Protein AF-A0A356VY94-F1 (afdb_monomer_lite)

Foldseek 3Di:
DDCVVCVVVVNDPVVSVLVVLLVVLVVVCCVVQVPPQDDDEAEQAADCSQPPVSSQVSNCVVNVHNYDHDPPRRCVVVVVVVVPDPDDDDPVVVVVVVVVDDPPPPPPDDPPPDPDPVVVVVVVVVVVVPDDDDDDPVPDDDDDDDDDDPDPDDD

pLDDT: mean 88.18, std 11.18, range [43.19, 98.06]

Radius of gyration: 27.26 Å; chains: 1; bounding box: 44×63×65 Å

Sequence (155 aa):
SDVQPLLNQGARKTDICASIFAAVANQTIAGLAQGRPIEGKVLYLGGPLTFLPQLRASFDHALKIQGICPENSLYYVALGAAYCSAEEVDLGKALENVRKYGCTGSFLSIPPLFTSRAEYDEFRRRHAQCKAPRGDIASYRGGAFLGIDAGSTTV

Structure (mmCIF, N/CA/C/O backbone):
data_AF-A0A356VY94-F1
#
_entry.id   AF-A0A356VY94-F1
#
loop_
_atom_site.group_PDB
_atom_site.id
_atom_site.type_symbol
_atom_site.label_atom_id
_atom_site.label_alt_id
_atom_site.label_comp_id
_atom_site.label_asym_id
_atom_site.label_entity_id
_atom_site.label_seq_id
_atom_site.pdbx_PDB_ins_code
_atom_site.Cartn_x
_atom_site.Cartn_y
_atom_site.Cartn_z
_atom_site.occupancy
_atom_site.B_iso_or_equiv
_atom_site.auth_seq_id
_atom_site.auth_comp_id
_atom_site.auth_asym_id
_atom_site.auth_atom_id
_atom_site.pdbx_PDB_model_num
ATOM 1 N N . SER A 1 1 ? 9.853 -12.773 -2.350 1.00 56.09 1 SER A N 1
ATOM 2 C CA . SER A 1 1 ? 9.780 -13.448 -3.652 1.00 56.09 1 SER A CA 1
ATOM 3 C C . SER A 1 1 ? 9.193 -12.523 -4.675 1.00 56.09 1 SER A C 1
ATOM 5 O O . SER A 1 1 ? 8.274 -11.779 -4.344 1.00 56.09 1 SER A O 1
ATOM 7 N N . ASP A 1 2 ? 9.721 -12.592 -5.888 1.00 69.25 2 ASP A N 1
ATOM 8 C CA . ASP A 1 2 ? 9.064 -12.048 -7.066 1.00 69.25 2 ASP A CA 1
ATOM 9 C C . ASP A 1 2 ? 7.710 -12.763 -7.270 1.00 69.25 2 ASP A C 1
ATOM 11 O O . ASP A 1 2 ? 7.580 -13.958 -6.994 1.00 69.25 2 ASP A O 1
ATOM 15 N N . VAL A 1 3 ? 6.679 -12.024 -7.680 1.00 79.19 3 VAL A N 1
ATOM 16 C CA . VAL A 1 3 ? 5.332 -12.559 -7.950 1.00 79.19 3 VAL A CA 1
ATOM 17 C C . VAL A 1 3 ? 5.273 -13.187 -9.347 1.00 79.19 3 VAL A C 1
ATOM 19 O O . VAL A 1 3 ? 4.439 -14.055 -9.616 1.00 79.19 3 VAL A O 1
ATOM 22 N N . GLN A 1 4 ? 6.179 -12.783 -10.237 1.00 76.56 4 GLN A N 1
ATOM 23 C CA . GLN A 1 4 ? 6.201 -13.187 -11.636 1.00 76.56 4 GLN A CA 1
ATOM 24 C C . GLN A 1 4 ? 6.393 -14.704 -11.850 1.00 76.56 4 GLN A C 1
ATOM 26 O O . GLN A 1 4 ? 5.645 -15.272 -12.651 1.00 76.56 4 GLN A O 1
ATOM 31 N N . PRO A 1 5 ? 7.265 -15.416 -11.1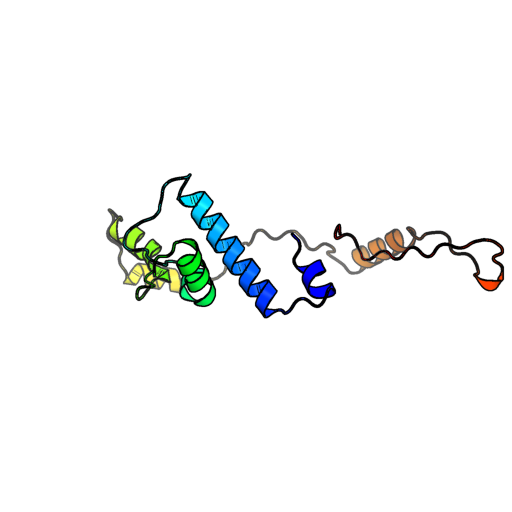03 1.00 83.00 5 PRO A N 1
ATOM 32 C CA . PRO A 1 5 ? 7.364 -16.874 -11.195 1.00 83.00 5 PRO A CA 1
ATOM 33 C C . PRO A 1 5 ? 6.058 -17.593 -10.840 1.00 83.00 5 PRO A C 1
ATOM 35 O O . PRO A 1 5 ? 5.667 -18.527 -11.536 1.00 83.00 5 PRO A O 1
ATOM 38 N N . LEU A 1 6 ? 5.343 -17.134 -9.805 1.00 81.31 6 LEU A N 1
ATOM 39 C CA . LEU A 1 6 ? 4.068 -17.729 -9.385 1.00 81.31 6 LEU A CA 1
ATOM 40 C C . LEU A 1 6 ? 2.989 -17.558 -10.461 1.00 81.31 6 LEU A C 1
ATOM 42 O O . LEU A 1 6 ? 2.229 -18.486 -10.733 1.00 81.31 6 LEU A O 1
ATOM 46 N N . LEU A 1 7 ? 2.954 -16.391 -11.113 1.00 82.75 7 LEU A N 1
ATOM 47 C CA . LEU A 1 7 ? 2.064 -16.143 -12.248 1.00 82.75 7 LEU A CA 1
ATOM 48 C C . LEU A 1 7 ? 2.380 -17.075 -13.426 1.00 82.75 7 LEU A C 1
ATOM 50 O O . LEU A 1 7 ? 1.463 -17.664 -13.998 1.00 82.75 7 LEU A O 1
ATOM 54 N N . ASN A 1 8 ? 3.662 -17.251 -13.753 1.00 82.38 8 ASN A N 1
ATOM 55 C CA . ASN A 1 8 ? 4.107 -18.115 -14.852 1.00 82.38 8 ASN A CA 1
ATOM 56 C C . ASN A 1 8 ? 3.841 -19.604 -14.586 1.00 82.38 8 ASN A C 1
ATOM 58 O O . ASN A 1 8 ? 3.567 -20.357 -15.515 1.00 82.38 8 ASN A O 1
ATOM 62 N N . GLN A 1 9 ? 3.879 -20.024 -13.320 1.00 84.25 9 GLN A N 1
ATOM 63 C CA . GLN A 1 9 ? 3.557 -21.389 -12.889 1.00 84.25 9 GLN A CA 1
ATOM 64 C C . GLN A 1 9 ? 2.042 -21.657 -12.821 1.00 84.25 9 GLN A C 1
ATOM 66 O O . GLN A 1 9 ? 1.623 -22.741 -12.422 1.00 84.25 9 GLN A O 1
ATOM 71 N N . GLY A 1 10 ? 1.207 -20.688 -13.212 1.00 86.75 10 GLY A N 1
ATOM 72 C CA . GLY A 1 10 ? -0.244 -20.846 -13.257 1.00 86.75 10 GLY A CA 1
ATOM 73 C C . GLY A 1 10 ? -0.920 -20.769 -11.888 1.00 86.75 10 GLY A C 1
ATOM 74 O O . GLY A 1 10 ? -2.059 -21.221 -11.752 1.00 86.75 10 GLY A O 1
ATOM 75 N N . ALA A 1 11 ? -0.259 -20.196 -10.873 1.00 88.56 11 ALA A N 1
ATOM 76 C CA . ALA A 1 11 ? -0.903 -19.969 -9.587 1.00 88.56 11 ALA A CA 1
ATOM 77 C C . ALA A 1 11 ? -2.136 -19.074 -9.770 1.00 88.56 11 ALA A C 1
ATOM 79 O O . ALA A 1 11 ? -2.139 -18.097 -10.531 1.00 88.56 11 ALA A O 1
ATOM 80 N N . ARG A 1 12 ? -3.219 -19.409 -9.063 1.00 92.25 12 ARG A N 1
ATOM 81 C CA . ARG A 1 12 ? -4.462 -18.643 -9.159 1.00 92.25 12 ARG A CA 1
ATOM 82 C C . ARG A 1 12 ? -4.199 -17.226 -8.663 1.00 92.25 12 ARG A C 1
ATOM 84 O O . ARG A 1 12 ? -3.664 -17.030 -7.574 1.00 92.25 12 ARG A O 1
ATOM 91 N N . LYS A 1 13 ? -4.642 -16.224 -9.426 1.00 90.56 13 LYS A N 1
ATOM 92 C CA . LYS A 1 13 ? -4.489 -14.805 -9.055 1.00 90.56 13 LYS A CA 1
ATOM 93 C C . LYS A 1 13 ? -5.046 -14.508 -7.660 1.00 90.56 13 LYS A C 1
ATOM 95 O O . LYS A 1 13 ? -4.459 -13.725 -6.927 1.00 90.56 13 LYS A O 1
ATOM 100 N N . THR A 1 14 ? -6.138 -15.169 -7.279 1.00 93.81 14 THR A N 1
ATOM 101 C CA . THR A 1 14 ? -6.740 -15.059 -5.943 1.00 93.81 14 THR A CA 1
ATOM 102 C C . THR A 1 14 ? -5.793 -15.509 -4.835 1.00 93.81 14 THR A C 1
ATOM 104 O O . THR A 1 14 ? -5.702 -14.834 -3.815 1.00 93.81 14 THR A O 1
ATOM 107 N N . ASP A 1 15 ? -5.053 -16.599 -5.050 1.00 92.25 15 ASP A N 1
ATOM 108 C CA . ASP A 1 15 ? -4.107 -17.140 -4.069 1.00 92.25 15 ASP A CA 1
ATOM 109 C C . ASP A 1 15 ? -2.893 -16.221 -3.937 1.00 92.25 15 ASP A C 1
ATOM 111 O O . ASP A 1 15 ? -2.426 -15.952 -2.832 1.00 92.25 15 ASP A O 1
ATOM 115 N N . ILE A 1 16 ? -2.435 -15.662 -5.060 1.00 92.25 16 ILE A N 1
ATOM 116 C CA . ILE A 1 16 ? -1.370 -14.658 -5.080 1.00 92.25 16 ILE A CA 1
ATOM 117 C C . ILE A 1 16 ? -1.804 -13.409 -4.303 1.00 92.25 16 ILE A C 1
ATOM 119 O O . ILE A 1 16 ? -1.077 -12.953 -3.423 1.00 92.25 16 ILE A O 1
ATOM 123 N N . CYS A 1 17 ? -2.994 -12.866 -4.575 1.00 93.12 17 CYS A N 1
ATOM 124 C CA . CYS A 1 17 ? -3.514 -11.700 -3.858 1.00 93.12 17 CYS A CA 1
ATOM 125 C C . CYS A 1 17 ? -3.653 -11.966 -2.353 1.00 93.12 17 CYS A C 1
ATOM 127 O O . CYS A 1 17 ? -3.225 -11.137 -1.551 1.00 93.12 17 CYS A O 1
ATOM 129 N N . ALA A 1 18 ? -4.202 -13.122 -1.966 1.00 94.06 18 ALA A N 1
ATOM 130 C CA . ALA A 1 18 ? -4.322 -13.514 -0.564 1.00 94.06 18 ALA A CA 1
ATOM 131 C C . ALA A 1 18 ? -2.945 -13.628 0.109 1.00 94.06 18 ALA A C 1
ATOM 133 O O . ALA A 1 18 ? -2.748 -13.100 1.202 1.00 94.06 18 ALA A O 1
ATOM 134 N N . SER A 1 19 ? -1.968 -14.238 -0.569 1.00 94.00 19 SER A N 1
ATOM 135 C CA . SER A 1 19 ? -0.592 -14.332 -0.076 1.00 94.00 19 SER A CA 1
ATOM 136 C C . SER A 1 19 ? 0.060 -12.959 0.090 1.00 94.00 19 SER A C 1
ATOM 138 O O . SER A 1 19 ? 0.785 -12.754 1.062 1.00 94.00 19 SER A O 1
ATOM 140 N N . ILE A 1 20 ? -0.182 -12.018 -0.828 1.00 94.44 20 ILE A N 1
ATOM 141 C CA . ILE A 1 20 ? 0.339 -10.648 -0.728 1.00 94.44 20 ILE A CA 1
ATOM 142 C C . ILE A 1 20 ? -0.278 -9.937 0.478 1.00 94.44 20 ILE A C 1
ATOM 144 O O . ILE A 1 20 ? 0.454 -9.356 1.276 1.00 94.44 20 ILE A O 1
ATOM 148 N N . PHE A 1 21 ? -1.600 -10.004 0.657 1.00 96.88 21 PHE A N 1
ATOM 149 C CA . PHE A 1 21 ? -2.249 -9.373 1.807 1.00 96.88 21 PHE A CA 1
ATOM 150 C C . PHE A 1 21 ? -1.807 -9.985 3.136 1.00 96.88 21 PHE A C 1
ATOM 152 O O . PHE A 1 21 ? -1.509 -9.240 4.070 1.00 96.88 21 PHE A O 1
ATOM 159 N N . ALA A 1 22 ? -1.679 -11.311 3.209 1.00 96.25 22 ALA A N 1
ATOM 160 C CA . ALA A 1 22 ? -1.143 -11.991 4.383 1.00 96.25 22 ALA A CA 1
ATOM 161 C C . ALA A 1 22 ? 0.304 -11.563 4.678 1.00 96.25 22 ALA A C 1
ATOM 163 O O . ALA A 1 22 ? 0.646 -11.306 5.830 1.00 96.25 22 ALA A O 1
ATOM 164 N N . ALA A 1 23 ? 1.150 -11.437 3.650 1.00 95.12 23 ALA A N 1
ATOM 165 C CA . ALA A 1 23 ? 2.526 -10.976 3.813 1.00 95.12 23 ALA A CA 1
ATOM 166 C C . ALA A 1 23 ? 2.586 -9.536 4.341 1.00 95.12 23 ALA A C 1
ATOM 168 O O . ALA A 1 23 ? 3.290 -9.283 5.317 1.00 95.12 23 ALA A O 1
ATOM 169 N N . VAL A 1 24 ? 1.813 -8.616 3.752 1.00 95.69 24 VAL A N 1
ATOM 170 C CA . VAL A 1 24 ? 1.733 -7.218 4.207 1.00 95.69 24 VAL A CA 1
ATOM 171 C C . VAL A 1 24 ? 1.247 -7.151 5.655 1.00 95.69 24 VAL A C 1
ATOM 173 O O . VAL A 1 24 ? 1.866 -6.464 6.467 1.00 95.69 24 VAL A O 1
ATOM 176 N N . ALA A 1 25 ? 0.187 -7.886 6.003 1.00 96.12 25 ALA A N 1
ATOM 177 C CA . ALA A 1 25 ? -0.348 -7.909 7.361 1.00 96.12 25 ALA A CA 1
ATOM 178 C C . ALA A 1 25 ? 0.688 -8.428 8.368 1.00 96.12 25 ALA A C 1
ATOM 180 O O . ALA A 1 25 ? 1.022 -7.727 9.321 1.00 96.12 25 ALA A O 1
ATOM 181 N N . ASN A 1 26 ? 1.267 -9.606 8.120 1.00 94.44 26 ASN A N 1
ATOM 182 C CA . ASN A 1 26 ? 2.239 -10.225 9.025 1.00 94.44 26 ASN A CA 1
ATOM 183 C C . ASN A 1 26 ? 3.501 -9.373 9.209 1.00 94.44 26 ASN A C 1
ATOM 185 O O . ASN A 1 26 ? 3.965 -9.208 10.335 1.00 94.44 26 ASN A O 1
ATOM 189 N N . GLN A 1 27 ? 4.040 -8.796 8.130 1.00 94.12 27 GLN A N 1
ATOM 190 C CA . GLN A 1 27 ? 5.204 -7.907 8.207 1.00 94.12 27 GLN A CA 1
ATOM 191 C C . GLN A 1 27 ? 4.891 -6.636 9.000 1.00 94.12 27 GLN A C 1
ATOM 193 O O . GLN A 1 27 ? 5.680 -6.233 9.852 1.00 94.12 27 GLN A O 1
ATOM 198 N N . THR A 1 28 ? 3.723 -6.034 8.761 1.00 93.94 28 THR A N 1
ATOM 199 C CA . THR A 1 28 ? 3.291 -4.834 9.488 1.00 93.94 28 THR A CA 1
ATOM 200 C C . THR A 1 28 ? 3.121 -5.128 10.976 1.00 93.94 28 THR A C 1
ATOM 202 O O . THR A 1 28 ? 3.638 -4.389 11.810 1.00 93.94 28 THR A O 1
ATOM 205 N N . ILE A 1 29 ? 2.446 -6.229 11.319 1.00 93.69 29 ILE A N 1
ATOM 206 C CA . ILE A 1 29 ? 2.233 -6.649 12.708 1.00 93.69 29 ILE A CA 1
ATOM 207 C C . ILE A 1 29 ? 3.573 -6.903 13.391 1.00 93.69 29 ILE A C 1
ATOM 209 O O . ILE A 1 29 ? 3.813 -6.341 14.452 1.00 93.69 29 ILE A O 1
ATOM 213 N N . ALA A 1 30 ? 4.468 -7.683 12.777 1.00 91.94 30 ALA A N 1
ATOM 214 C CA . ALA A 1 30 ? 5.784 -7.970 13.342 1.00 91.94 30 ALA A CA 1
ATOM 215 C C . ALA A 1 30 ? 6.599 -6.687 13.588 1.00 91.94 30 ALA A C 1
ATOM 217 O O . ALA A 1 30 ? 7.195 -6.530 14.655 1.00 91.94 30 ALA A O 1
ATOM 218 N N . GLY A 1 31 ? 6.573 -5.752 12.633 1.00 92.38 31 GLY A N 1
ATOM 219 C CA . GLY A 1 31 ? 7.261 -4.467 12.741 1.00 92.38 31 GLY A CA 1
ATOM 220 C C . GLY A 1 31 ? 6.702 -3.555 13.837 1.00 92.38 31 GLY A C 1
ATOM 221 O O . GLY A 1 31 ? 7.480 -2.914 14.541 1.00 92.38 31 GLY A O 1
ATOM 222 N N . LEU A 1 32 ? 5.376 -3.515 14.011 1.00 90.94 32 LEU A N 1
ATOM 223 C CA . LEU A 1 32 ? 4.710 -2.698 15.034 1.00 90.94 32 LEU A CA 1
ATOM 224 C C . LEU A 1 32 ? 4.819 -3.303 16.438 1.00 90.94 32 LEU A C 1
ATOM 226 O O . LEU A 1 32 ? 5.092 -2.595 17.403 1.00 90.94 32 LEU A O 1
ATOM 230 N N . ALA A 1 33 ? 4.586 -4.609 16.549 1.00 88.88 33 ALA A N 1
ATOM 231 C CA . ALA A 1 33 ? 4.496 -5.323 17.814 1.00 88.88 33 ALA A CA 1
ATOM 232 C C . ALA A 1 33 ? 5.847 -5.449 18.527 1.00 88.88 33 ALA A C 1
ATOM 234 O O . ALA A 1 33 ? 5.880 -5.478 19.756 1.00 88.88 33 ALA A O 1
ATOM 235 N N . GLN A 1 34 ? 6.956 -5.576 17.781 1.00 87.44 34 GLN A N 1
ATOM 236 C CA . GLN A 1 34 ? 8.295 -5.833 18.341 1.00 87.44 34 GLN A CA 1
ATOM 237 C C . GLN A 1 34 ? 8.282 -6.974 19.385 1.00 87.44 34 GLN A C 1
ATOM 239 O O . GLN A 1 34 ? 8.894 -6.890 20.448 1.00 87.44 34 GLN A O 1
ATOM 244 N N . GLY A 1 35 ? 7.512 -8.033 19.099 1.00 85.19 35 GLY A N 1
ATOM 245 C CA . GLY A 1 35 ? 7.339 -9.202 19.970 1.00 85.19 35 GLY A CA 1
ATOM 246 C C . GLY A 1 35 ? 6.268 -9.077 21.061 1.00 85.19 35 GLY A C 1
ATOM 247 O O . GLY A 1 35 ? 6.080 -10.024 21.820 1.00 85.19 35 GLY A O 1
ATOM 248 N N . ARG A 1 36 ? 5.548 -7.952 21.156 1.00 90.88 36 ARG A N 1
ATOM 249 C CA . ARG A 1 36 ? 4.460 -7.755 22.128 1.00 90.88 36 ARG A CA 1
ATOM 250 C C . ARG A 1 36 ? 3.094 -8.077 21.514 1.00 90.88 36 ARG A C 1
ATOM 252 O O . ARG A 1 36 ? 2.834 -7.650 20.391 1.00 90.88 36 ARG A O 1
ATOM 259 N N . PRO A 1 37 ? 2.202 -8.788 22.223 1.00 89.56 37 PRO A N 1
ATOM 260 C CA . PRO A 1 37 ? 0.864 -9.045 21.708 1.00 89.56 37 PRO A CA 1
ATOM 261 C C . PRO A 1 37 ? 0.102 -7.725 21.519 1.00 89.56 37 PRO A C 1
ATOM 263 O O . PRO A 1 37 ? 0.169 -6.826 22.359 1.00 89.56 37 PRO A O 1
ATOM 266 N N . ILE A 1 38 ? -0.606 -7.609 20.396 1.00 93.12 38 ILE A N 1
ATOM 267 C CA . ILE A 1 38 ? -1.546 -6.516 20.137 1.00 93.12 38 ILE A CA 1
ATOM 268 C C . ILE A 1 38 ? -2.918 -7.009 20.585 1.00 93.12 38 ILE A C 1
ATOM 270 O O . ILE A 1 38 ? -3.408 -8.006 20.062 1.00 93.12 38 ILE A O 1
ATOM 274 N N . GLU A 1 39 ? -3.523 -6.318 21.547 1.00 91.88 39 GLU A N 1
ATOM 275 C CA . GLU A 1 39 ? -4.790 -6.705 22.171 1.00 91.88 39 GLU A CA 1
ATOM 276 C C . GLU A 1 39 ? -5.777 -5.529 22.209 1.00 91.88 39 GLU A C 1
ATOM 278 O O . GLU A 1 39 ? -5.404 -4.364 22.055 1.00 91.88 39 GLU A O 1
ATOM 283 N N . GLY A 1 40 ? -7.056 -5.831 22.440 1.00 93.81 40 GLY A N 1
ATOM 284 C CA . GLY A 1 40 ? -8.111 -4.82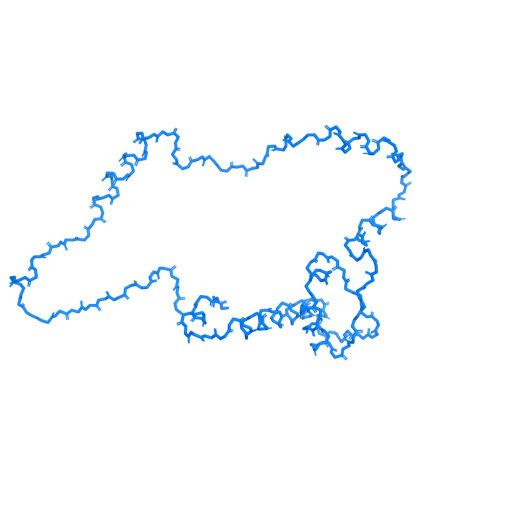6 22.564 1.00 93.81 40 GLY A CA 1
ATOM 285 C C . GLY A 1 40 ? -8.686 -4.370 21.221 1.00 93.81 40 GLY A C 1
ATOM 286 O O . GLY A 1 40 ? -8.876 -5.167 20.304 1.00 93.81 40 GLY A O 1
ATOM 287 N N . LYS A 1 41 ? -9.045 -3.083 21.126 1.00 95.12 41 LYS A N 1
ATOM 288 C CA . LYS A 1 41 ? -9.670 -2.513 19.923 1.00 95.12 41 LYS A CA 1
ATOM 289 C C . LYS A 1 41 ? -8.606 -2.065 18.927 1.00 95.12 41 LYS A C 1
ATOM 291 O O . LYS A 1 41 ? -7.813 -1.177 19.226 1.00 95.12 41 LYS A O 1
ATOM 296 N N . VAL A 1 42 ? -8.658 -2.626 17.724 1.00 95.62 42 VAL A N 1
ATOM 297 C CA . VAL A 1 42 ? -7.777 -2.264 16.608 1.00 95.62 42 VAL A CA 1
ATOM 298 C C . VAL A 1 42 ? -8.527 -1.343 15.650 1.00 95.62 42 VAL A C 1
ATOM 300 O O . VAL A 1 42 ? -9.647 -1.651 15.245 1.00 95.62 42 VAL A O 1
ATOM 303 N N . LEU A 1 43 ? -7.916 -0.214 15.286 1.00 96.06 43 LEU A N 1
ATOM 304 C CA . LEU A 1 43 ? -8.443 0.723 14.292 1.00 96.06 43 LEU A CA 1
ATOM 305 C C . LEU A 1 43 ? -7.636 0.631 12.996 1.00 96.06 43 LEU A C 1
ATOM 307 O O . LEU A 1 43 ? -6.409 0.683 13.008 1.00 96.06 43 LEU A O 1
ATOM 311 N N . TYR A 1 44 ? -8.337 0.547 11.871 1.00 96.38 44 TYR A N 1
ATOM 312 C CA . TYR A 1 44 ? -7.759 0.542 10.534 1.00 96.38 44 TYR A CA 1
ATOM 313 C C . TYR A 1 44 ? -7.800 1.945 9.929 1.00 96.38 44 TYR A C 1
ATOM 315 O O . TYR A 1 44 ? -8.875 2.461 9.629 1.00 96.38 44 TYR A O 1
ATOM 323 N N . LEU A 1 45 ? -6.625 2.553 9.743 1.00 94.94 45 LEU A N 1
ATOM 324 C CA . LEU A 1 45 ? -6.470 3.934 9.277 1.00 94.94 45 LEU A CA 1
ATOM 325 C C . LEU A 1 45 ? -5.628 4.008 7.995 1.00 94.94 45 LEU A C 1
ATOM 327 O O . LEU A 1 45 ? -4.795 3.143 7.724 1.00 94.94 45 LEU A O 1
ATOM 331 N N . GLY A 1 46 ? -5.829 5.069 7.214 1.00 91.69 46 GLY A N 1
ATOM 332 C CA . GLY A 1 46 ? -5.079 5.326 5.982 1.00 91.69 46 GLY A CA 1
ATOM 333 C C . GLY A 1 46 ? -5.648 4.651 4.728 1.00 91.69 46 GLY A C 1
ATOM 334 O O . GLY A 1 46 ? -6.580 3.846 4.777 1.00 91.69 46 GLY A O 1
ATOM 335 N N . GLY A 1 47 ? -5.083 5.021 3.573 1.00 93.50 47 GLY A N 1
ATOM 336 C CA . GLY A 1 47 ? -5.577 4.672 2.232 1.00 93.50 47 GLY A CA 1
ATOM 337 C C . GLY A 1 47 ? -5.811 3.178 2.008 1.00 93.50 47 GLY A C 1
ATOM 338 O O . GLY A 1 47 ? -6.963 2.768 1.850 1.00 93.50 47 GLY A O 1
ATOM 339 N N . PRO A 1 48 ? -4.752 2.348 2.017 1.00 94.25 48 PRO A N 1
ATOM 340 C CA . PRO A 1 48 ? -4.875 0.927 1.704 1.00 94.25 48 PRO A CA 1
ATOM 341 C C . PRO A 1 48 ? -5.891 0.202 2.587 1.00 94.25 48 PRO A C 1
ATOM 343 O O . PRO A 1 48 ? -6.742 -0.518 2.079 1.00 94.25 48 PRO A O 1
ATOM 346 N N . LEU A 1 49 ? -5.862 0.439 3.900 1.00 95.56 49 LEU A N 1
ATOM 347 C CA . LEU A 1 49 ? -6.775 -0.210 4.839 1.00 95.56 49 LEU A CA 1
ATOM 348 C C . LEU A 1 49 ? -8.221 0.275 4.689 1.00 95.56 49 LEU A C 1
ATOM 350 O O . LEU A 1 49 ? -9.144 -0.507 4.894 1.00 95.56 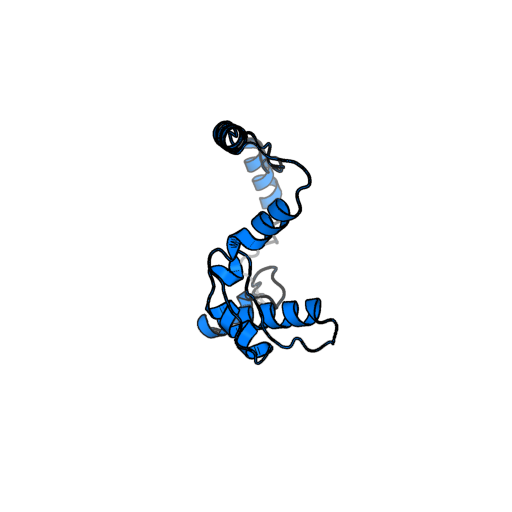49 LEU A O 1
ATOM 354 N N . THR A 1 50 ? -8.438 1.518 4.259 1.00 95.50 50 THR A N 1
ATOM 355 C CA . THR A 1 50 ? -9.784 2.019 3.953 1.00 95.50 50 THR A CA 1
ATOM 356 C C . THR A 1 50 ? -10.363 1.311 2.726 1.00 95.50 50 THR A C 1
ATOM 358 O O . THR A 1 50 ? -11.452 0.735 2.787 1.00 95.50 50 THR A O 1
ATOM 361 N N . PHE A 1 51 ? -9.618 1.304 1.619 1.00 95.31 51 PHE A N 1
ATOM 362 C CA . PHE A 1 51 ? -10.134 0.870 0.318 1.00 95.31 51 PHE A CA 1
ATOM 363 C C . PHE A 1 51 ? -10.035 -0.638 0.061 1.00 95.31 51 PHE A C 1
ATOM 365 O O . PHE A 1 51 ? -10.774 -1.155 -0.773 1.00 95.31 51 PHE A O 1
ATOM 372 N N . LEU A 1 52 ? -9.151 -1.359 0.759 1.00 96.62 52 LEU A N 1
ATOM 373 C CA . LEU A 1 52 ? -8.910 -2.788 0.538 1.00 96.62 52 LEU A CA 1
ATOM 374 C C . LEU A 1 52 ? -9.481 -3.619 1.703 1.00 96.62 52 LEU A C 1
ATOM 376 O O . LEU A 1 52 ? -8.760 -3.932 2.653 1.00 96.62 52 LEU A O 1
ATOM 380 N N . PRO A 1 53 ? -10.765 -4.027 1.659 1.00 96.50 53 PRO A N 1
ATOM 381 C CA . PRO A 1 53 ? -11.380 -4.794 2.746 1.00 96.50 53 PRO A CA 1
ATOM 382 C C . PRO A 1 53 ? -10.711 -6.157 2.975 1.00 96.50 53 PRO A C 1
ATOM 384 O O . PRO A 1 53 ? -10.649 -6.627 4.103 1.00 96.50 53 PRO A O 1
ATOM 387 N N . GLN A 1 54 ? -10.145 -6.771 1.932 1.00 97.44 54 GLN A N 1
ATOM 388 C CA . GLN A 1 54 ? -9.438 -8.053 2.053 1.00 97.44 54 GLN A CA 1
ATOM 389 C C . GLN A 1 54 ? -8.065 -7.919 2.728 1.00 97.44 54 GLN A C 1
ATOM 391 O O . GLN A 1 54 ? -7.592 -8.859 3.367 1.00 97.44 54 GLN A O 1
ATOM 396 N N . LEU A 1 55 ? -7.446 -6.735 2.652 1.00 97.75 55 LEU A N 1
ATOM 397 C CA . LEU A 1 55 ? -6.258 -6.442 3.445 1.00 97.75 55 LEU A CA 1
ATOM 398 C C . LEU A 1 55 ? -6.629 -6.363 4.930 1.00 97.75 55 LEU A C 1
ATOM 400 O O . LEU A 1 55 ? -5.972 -7.004 5.741 1.00 97.75 55 LEU A O 1
ATOM 404 N N . ARG A 1 56 ? -7.727 -5.673 5.277 1.00 97.75 56 ARG A N 1
ATOM 405 C CA . ARG A 1 56 ? -8.261 -5.658 6.653 1.00 97.75 56 ARG A CA 1
ATOM 406 C C . ARG A 1 56 ? -8.569 -7.065 7.164 1.00 97.75 56 ARG A C 1
ATOM 408 O O . ARG A 1 56 ? -8.095 -7.424 8.231 1.00 97.75 56 ARG A O 1
ATOM 415 N N . ALA A 1 57 ? -9.251 -7.888 6.367 1.00 97.88 57 ALA A N 1
ATOM 416 C CA . ALA A 1 57 ? -9.527 -9.280 6.729 1.00 97.88 57 ALA A CA 1
ATOM 417 C C . ALA A 1 57 ? -8.242 -10.096 6.982 1.00 97.88 57 ALA A C 1
ATOM 419 O O . ALA A 1 57 ? -8.214 -10.963 7.852 1.00 97.88 57 ALA A O 1
ATOM 420 N N . SER A 1 58 ? -7.160 -9.798 6.255 1.00 98.06 58 SER A N 1
ATOM 421 C CA . SER A 1 58 ? -5.857 -10.442 6.473 1.00 98.06 58 SER A CA 1
ATOM 422 C C . SER A 1 58 ? -5.215 -10.017 7.798 1.00 98.06 58 SER A C 1
ATOM 424 O O . SER A 1 58 ? -4.637 -10.857 8.485 1.00 98.06 58 SER A O 1
ATOM 426 N N . PHE A 1 59 ? -5.356 -8.746 8.193 1.00 97.62 59 PHE A N 1
ATOM 427 C CA . PHE A 1 59 ? -4.974 -8.289 9.534 1.00 97.62 59 PHE A CA 1
ATOM 428 C C . PHE A 1 59 ? -5.836 -8.938 10.618 1.00 97.62 59 PHE A C 1
ATOM 430 O O . PHE A 1 59 ? -5.278 -9.425 11.598 1.00 97.62 59 PHE A O 1
ATOM 437 N N . ASP A 1 60 ? -7.156 -9.014 10.422 1.00 97.69 60 ASP A N 1
ATOM 438 C CA . ASP A 1 60 ? -8.064 -9.642 11.387 1.00 97.69 60 ASP A CA 1
ATOM 439 C C . ASP A 1 60 ? -7.677 -11.106 11.633 1.00 97.69 60 ASP A C 1
ATOM 441 O O . ASP A 1 60 ? -7.608 -11.564 12.775 1.00 97.69 60 ASP A O 1
ATOM 445 N N . HIS A 1 61 ? -7.361 -11.834 10.558 1.00 97.31 61 HIS A N 1
ATOM 446 C CA . HIS A 1 61 ? -6.915 -13.222 10.630 1.00 97.31 61 HIS A CA 1
ATOM 447 C C . HIS A 1 61 ? -5.582 -13.369 11.376 1.00 97.31 61 HIS A C 1
ATOM 449 O O . HIS A 1 61 ? -5.455 -14.230 12.247 1.00 97.31 61 HIS A O 1
ATOM 455 N N . ALA A 1 62 ? -4.596 -12.526 11.057 1.00 95.75 62 ALA A N 1
ATOM 456 C CA . ALA A 1 62 ? -3.270 -12.583 11.665 1.00 95.75 62 ALA A CA 1
ATOM 457 C C . ALA A 1 62 ? -3.281 -12.181 13.151 1.00 95.75 62 ALA A C 1
ATOM 459 O O . ALA A 1 62 ? -2.626 -12.824 13.970 1.00 95.75 62 ALA A O 1
ATOM 460 N N . LEU A 1 63 ? -4.052 -11.150 13.508 1.00 95.56 63 LEU A N 1
ATOM 461 C CA . LEU A 1 63 ? -4.200 -10.667 14.884 1.00 95.56 63 LEU A CA 1
ATOM 462 C C . LEU A 1 63 ? -5.150 -11.526 15.718 1.00 95.56 63 LEU A C 1
ATOM 464 O O . LEU A 1 63 ? -5.089 -11.476 16.943 1.00 95.56 63 LEU A O 1
ATOM 468 N N . LYS A 1 64 ? -6.035 -12.295 15.070 1.00 95.62 64 LYS A N 1
ATOM 469 C CA . LYS A 1 64 ? -7.184 -12.965 15.701 1.00 95.62 64 LYS A CA 1
ATOM 470 C C . LYS A 1 64 ? -8.103 -11.975 16.431 1.00 95.62 64 LYS A C 1
ATOM 472 O O . LYS A 1 64 ? -8.699 -12.303 17.454 1.00 95.62 64 LYS A O 1
ATOM 477 N N . ILE A 1 65 ? -8.210 -10.759 15.897 1.00 95.94 65 ILE A N 1
ATOM 478 C CA . ILE A 1 65 ? -8.999 -9.647 16.438 1.00 95.94 65 ILE A CA 1
ATOM 479 C C . ILE A 1 65 ? -9.752 -9.015 15.277 1.00 95.94 65 ILE A C 1
ATOM 481 O O . ILE A 1 65 ? -9.142 -8.696 14.266 1.00 95.94 65 ILE A O 1
ATOM 485 N N . GLN A 1 66 ? -11.054 -8.784 15.430 1.00 97.12 66 GLN A N 1
ATOM 486 C CA . GLN A 1 66 ? -11.812 -8.020 14.444 1.00 97.12 66 GLN A CA 1
ATOM 487 C C . GLN A 1 66 ? -11.567 -6.520 14.648 1.00 97.12 66 GLN A C 1
ATOM 489 O O . GLN A 1 66 ? -12.020 -5.931 15.633 1.00 97.12 66 GLN A O 1
ATOM 494 N N . GLY A 1 67 ? -10.841 -5.904 13.720 1.00 96.94 67 GLY A N 1
ATOM 495 C CA . GLY A 1 67 ? -10.583 -4.472 13.721 1.00 96.94 67 GLY A CA 1
ATOM 496 C C . GLY A 1 67 ? -11.762 -3.645 13.207 1.00 96.94 67 GLY A C 1
ATOM 497 O O . GLY A 1 67 ? -12.711 -4.136 12.593 1.00 96.94 67 GLY A O 1
ATOM 498 N N . ILE A 1 68 ? -11.692 -2.341 13.455 1.00 97.56 68 ILE A N 1
ATOM 499 C CA . ILE A 1 68 ? -12.721 -1.364 13.107 1.00 97.56 68 ILE A CA 1
ATOM 500 C C . ILE A 1 68 ? -12.136 -0.413 12.068 1.00 97.56 68 ILE A C 1
ATOM 502 O O . ILE A 1 68 ? -11.110 0.218 12.301 1.00 97.56 68 ILE A O 1
ATOM 506 N N . CYS A 1 69 ? -12.798 -0.278 10.922 1.00 97.19 69 CYS A N 1
ATOM 507 C CA . CYS A 1 69 ? -12.519 0.798 9.974 1.00 97.19 69 CYS A CA 1
ATOM 508 C C . CYS A 1 69 ? -13.528 1.922 10.238 1.00 97.19 69 CYS A C 1
ATOM 510 O O . CYS A 1 69 ? -14.687 1.767 9.847 1.00 97.19 69 CYS A O 1
ATOM 512 N N . PRO A 1 70 ? -13.147 2.998 10.945 1.00 95.88 70 PRO A N 1
ATOM 513 C CA . PRO A 1 70 ? -14.078 4.066 11.273 1.00 95.88 70 PRO A CA 1
ATOM 514 C C . PRO A 1 70 ? -14.437 4.893 10.035 1.00 95.88 70 PRO A C 1
ATOM 516 O O . PRO A 1 70 ? -13.731 4.882 9.023 1.00 95.88 70 PRO A O 1
ATOM 519 N N . GLU A 1 71 ? -15.515 5.667 10.141 1.00 94.56 71 GLU A N 1
ATOM 520 C CA . GLU A 1 71 ? -15.786 6.745 9.193 1.00 94.56 71 GLU A CA 1
ATOM 521 C C . GLU A 1 71 ? -14.582 7.696 9.131 1.00 94.56 71 GLU A C 1
ATOM 523 O O . GLU A 1 71 ? -13.916 7.923 10.142 1.00 94.56 71 GLU A O 1
ATOM 528 N N . ASN A 1 72 ? -14.291 8.248 7.950 1.00 93.44 72 ASN A N 1
ATOM 529 C CA . ASN A 1 72 ? -13.174 9.172 7.741 1.00 93.44 72 ASN A CA 1
ATOM 530 C C . ASN A 1 72 ? -11.788 8.584 8.065 1.00 93.44 72 ASN A C 1
ATOM 532 O O . ASN A 1 72 ? -10.846 9.345 8.271 1.00 93.44 72 ASN A O 1
ATOM 536 N N . SER A 1 73 ? -11.618 7.255 8.055 1.00 95.12 73 SER A N 1
ATOM 537 C CA . SER A 1 73 ? -10.348 6.549 8.325 1.00 95.12 73 SER A CA 1
ATOM 538 C C . SER A 1 73 ? -9.133 7.072 7.540 1.00 95.12 73 SER A C 1
ATOM 540 O O . SER A 1 73 ? -7.997 6.952 8.002 1.00 95.12 73 SER A O 1
ATOM 542 N N . LEU A 1 74 ? -9.349 7.682 6.371 1.00 95.44 74 LEU A N 1
ATOM 543 C CA . LEU A 1 74 ? -8.317 8.344 5.560 1.00 95.44 74 LEU A CA 1
ATOM 544 C C . LEU A 1 74 ? -7.733 9.599 6.218 1.00 95.44 74 LEU A C 1
ATOM 546 O O . LEU A 1 74 ? -6.582 9.946 5.968 1.00 95.44 74 LEU A O 1
ATOM 550 N N . TYR A 1 75 ? -8.529 10.284 7.033 1.00 93.50 75 TYR A N 1
ATOM 551 C CA . TYR A 1 75 ? -8.257 11.637 7.503 1.00 93.50 75 TYR A CA 1
ATOM 552 C C . TYR A 1 75 ? -7.780 11.691 8.952 1.00 93.50 75 TYR A C 1
ATOM 554 O O . TYR A 1 75 ? -7.428 12.765 9.415 1.00 93.50 75 TYR A O 1
ATOM 562 N N . TYR A 1 76 ? -7.708 10.566 9.671 1.00 93.62 76 TYR A N 1
ATOM 563 C CA . TYR A 1 76 ? -7.363 10.562 11.102 1.00 93.62 76 TYR A CA 1
ATOM 564 C C . TYR A 1 76 ? -5.997 11.187 11.397 1.00 93.62 76 TYR A C 1
ATOM 566 O O . TYR A 1 76 ? -5.852 11.867 12.405 1.00 93.62 76 TYR A O 1
ATOM 574 N N . VAL A 1 77 ? -5.014 11.019 10.506 1.00 90.81 77 VAL A N 1
ATOM 575 C CA . VAL A 1 77 ? -3.704 11.677 10.652 1.00 90.81 77 VAL A CA 1
ATOM 576 C C . VAL A 1 77 ? -3.840 13.196 10.527 1.00 90.81 77 VAL A C 1
ATOM 578 O O . VAL A 1 77 ? -3.291 13.926 11.345 1.00 90.81 77 VAL A O 1
ATOM 581 N N . ALA A 1 78 ? -4.606 13.676 9.542 1.00 90.19 78 ALA A N 1
ATOM 582 C CA . ALA A 1 78 ? -4.843 15.105 9.341 1.00 90.19 78 ALA A CA 1
ATOM 583 C C . ALA A 1 78 ? -5.674 15.713 10.480 1.00 90.19 78 ALA A C 1
ATOM 585 O O . ALA A 1 78 ? -5.346 16.789 10.970 1.00 90.19 78 ALA A O 1
ATOM 586 N N . LEU A 1 79 ? -6.706 15.001 10.939 1.00 90.62 79 LEU A N 1
ATOM 587 C CA . LEU A 1 79 ? -7.512 15.385 12.095 1.00 90.62 79 LEU A CA 1
ATOM 588 C C . LEU A 1 79 ? -6.645 15.460 13.352 1.00 90.62 79 LEU A C 1
ATOM 590 O O . LEU A 1 79 ? -6.676 16.469 14.043 1.00 90.62 79 LEU A O 1
ATOM 594 N N . GLY A 1 80 ? -5.832 14.435 13.620 1.00 90.69 80 GLY A N 1
ATOM 595 C CA . GLY A 1 80 ? -4.906 14.423 14.752 1.00 90.69 80 GLY A CA 1
ATOM 596 C C . GLY A 1 80 ? -3.922 15.591 14.704 1.00 90.69 80 GLY A C 1
ATOM 597 O O . GLY A 1 80 ? -3.761 16.291 15.697 1.00 90.69 80 GLY A O 1
ATOM 598 N N . ALA A 1 81 ? -3.331 15.862 13.538 1.00 90.44 81 ALA A N 1
ATOM 599 C CA . ALA A 1 81 ? -2.449 17.011 13.350 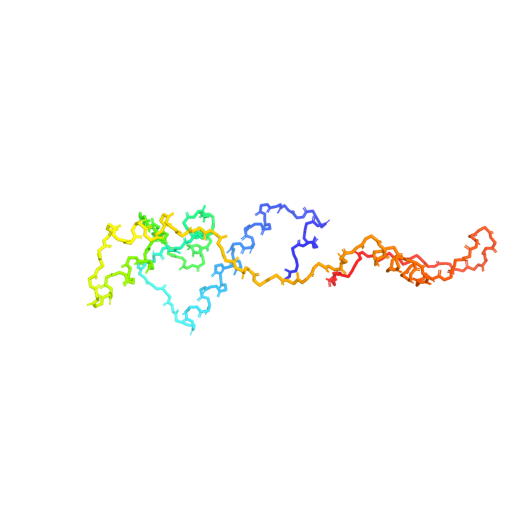1.00 90.44 81 ALA A CA 1
ATOM 600 C C . ALA A 1 81 ? -3.167 18.347 13.604 1.00 90.44 81 ALA A C 1
ATOM 602 O O . ALA A 1 81 ? -2.613 19.214 14.274 1.00 90.44 81 ALA A O 1
ATOM 603 N N . ALA A 1 82 ? -4.406 18.497 13.125 1.00 88.81 82 ALA A N 1
ATOM 604 C CA . ALA A 1 82 ? -5.214 19.690 13.365 1.00 88.81 82 ALA A CA 1
ATOM 605 C C . ALA A 1 82 ? -5.559 19.863 14.855 1.00 88.81 82 ALA A C 1
ATOM 607 O O . ALA A 1 82 ? -5.424 20.961 15.382 1.00 88.81 82 ALA A O 1
ATOM 608 N N . TYR A 1 83 ? -5.935 18.784 15.551 1.00 89.25 83 TYR A N 1
ATOM 609 C CA . TYR A 1 83 ? -6.215 18.809 16.992 1.00 89.25 83 TYR A CA 1
ATOM 610 C C . TYR A 1 83 ? -4.984 19.131 17.842 1.00 89.25 83 TYR A C 1
ATOM 612 O O . TYR A 1 83 ? -5.120 19.721 18.910 1.00 89.25 83 TYR A O 1
ATOM 620 N N . CYS A 1 84 ? -3.792 18.740 17.391 1.00 91.38 84 CYS A N 1
ATOM 621 C CA . CYS A 1 84 ? -2.536 19.051 18.070 1.00 91.38 84 CYS A CA 1
ATOM 622 C C . CYS A 1 84 ? -1.965 20.431 17.701 1.00 91.38 84 CYS A C 1
ATOM 624 O O . CYS A 1 84 ? -0.931 20.810 18.251 1.00 91.38 84 CYS A O 1
ATOM 626 N N . SER A 1 85 ? -2.590 21.171 16.778 1.00 88.06 85 SER A N 1
ATOM 627 C CA . SER A 1 85 ? -2.129 22.507 16.399 1.00 88.06 85 SER A CA 1
ATOM 628 C C . SER A 1 85 ? -2.296 23.480 17.562 1.00 88.06 85 SER A C 1
ATOM 630 O O . SER A 1 85 ? -3.379 23.604 18.130 1.00 88.06 85 SER A O 1
ATOM 632 N N . ALA A 1 86 ? -1.226 24.203 17.889 1.00 85.19 86 ALA A N 1
ATOM 633 C CA . ALA A 1 86 ? -1.281 25.327 18.822 1.00 85.19 86 ALA A CA 1
ATOM 634 C C . ALA A 1 86 ? -1.723 26.635 18.140 1.00 85.19 86 ALA A C 1
ATOM 636 O O . ALA A 1 86 ? -1.986 27.625 18.818 1.00 85.19 86 ALA A O 1
ATOM 637 N N . GLU A 1 87 ? -1.782 26.645 16.807 1.00 86.38 87 GLU A N 1
ATOM 638 C CA . GLU A 1 87 ? -2.126 27.815 16.004 1.00 86.38 87 GLU A CA 1
ATOM 639 C C . GLU A 1 87 ? -3.538 27.684 15.433 1.00 86.38 87 GLU A C 1
ATOM 641 O O . GLU A 1 87 ? -3.921 26.633 14.904 1.00 86.38 87 GLU A O 1
ATOM 646 N N . GLU A 1 88 ? -4.299 28.775 15.518 1.00 84.62 88 GLU A N 1
ATOM 647 C CA . GLU A 1 88 ? -5.595 28.895 14.860 1.00 84.62 88 GLU A CA 1
ATOM 648 C C . GLU A 1 88 ? -5.413 29.077 13.351 1.00 84.62 88 GLU A C 1
ATOM 650 O O . GLU A 1 88 ? -4.565 29.841 12.884 1.00 84.62 88 GLU A O 1
ATOM 655 N N . VAL A 1 89 ? -6.247 28.387 12.574 1.00 84.56 89 VAL A N 1
ATOM 656 C CA . VAL A 1 89 ? -6.214 28.440 11.111 1.00 84.56 89 VAL A CA 1
ATOM 657 C C . VAL A 1 89 ? -7.515 29.035 10.590 1.00 84.56 89 VAL A C 1
ATOM 659 O O . VAL A 1 89 ? -8.599 28.508 10.836 1.00 84.56 89 VAL A O 1
ATOM 662 N N . ASP A 1 90 ? -7.401 30.096 9.790 1.00 89.50 90 ASP A N 1
ATOM 663 C CA . ASP A 1 90 ? -8.511 30.603 8.984 1.00 89.50 90 ASP A CA 1
ATOM 664 C C . ASP A 1 90 ? -8.784 29.635 7.822 1.00 89.50 90 ASP A C 1
ATOM 666 O O . ASP A 1 90 ? -8.010 29.532 6.860 1.00 89.50 90 ASP A O 1
ATOM 670 N N . LEU A 1 91 ? -9.906 28.919 7.913 1.00 88.69 91 LEU A N 1
ATOM 671 C CA . LEU A 1 91 ? -10.328 27.946 6.908 1.00 88.69 91 LEU A CA 1
ATOM 672 C C . LEU A 1 91 ? -10.607 28.585 5.541 1.00 88.69 91 LEU A C 1
ATOM 674 O O . LEU A 1 91 ? -10.326 27.964 4.517 1.00 88.69 91 LEU A O 1
ATOM 678 N N . GLY A 1 92 ? -11.126 29.814 5.498 1.00 93.31 92 GLY A N 1
ATOM 679 C CA . GLY A 1 92 ? -11.378 30.532 4.248 1.00 93.31 92 GLY A CA 1
ATOM 680 C C . GLY A 1 92 ? -10.075 30.821 3.511 1.00 93.31 92 GLY A C 1
ATOM 681 O O . GLY A 1 92 ? -9.937 30.497 2.327 1.00 93.31 92 GLY A O 1
ATOM 682 N N . LYS A 1 93 ? -9.072 31.322 4.239 1.00 91.69 93 LYS A N 1
ATOM 683 C CA . LYS A 1 93 ? -7.727 31.554 3.700 1.00 91.69 93 LYS A CA 1
ATOM 684 C C . LYS A 1 93 ? -7.046 30.250 3.277 1.00 91.69 93 LYS A C 1
ATOM 686 O O . LYS A 1 93 ? -6.431 30.205 2.213 1.00 91.69 93 LYS A O 1
ATOM 691 N N . ALA A 1 94 ? -7.173 29.179 4.061 1.00 88.19 94 ALA A N 1
ATOM 692 C CA . ALA A 1 94 ? -6.628 27.869 3.705 1.00 88.19 94 ALA A CA 1
ATOM 693 C C . ALA A 1 94 ? -7.244 27.327 2.401 1.00 88.19 94 ALA A C 1
ATOM 695 O O . ALA A 1 94 ? -6.517 26.881 1.512 1.00 88.19 94 ALA A O 1
ATOM 696 N N . LEU A 1 95 ? -8.567 27.431 2.243 1.00 90.25 95 LEU A N 1
ATOM 697 C CA . LEU A 1 95 ? -9.269 27.027 1.022 1.00 90.25 95 LEU A CA 1
ATOM 698 C C . LEU A 1 95 ? -8.854 27.869 -0.188 1.00 90.25 95 LEU A C 1
ATOM 700 O O . LEU A 1 95 ? -8.653 27.322 -1.274 1.00 90.25 95 LEU A O 1
ATOM 704 N N . GLU A 1 96 ? -8.692 29.183 -0.022 1.00 92.19 96 GLU A N 1
ATOM 705 C CA . GLU A 1 96 ? -8.152 30.035 -1.082 1.00 92.19 96 GLU A CA 1
ATOM 706 C C . GLU A 1 96 ? -6.735 29.632 -1.485 1.00 92.19 96 GLU A C 1
ATOM 708 O O . GLU A 1 96 ? -6.441 29.567 -2.679 1.00 92.19 96 GLU A O 1
ATOM 713 N N . ASN A 1 97 ? -5.867 29.338 -0.515 1.00 88.06 97 ASN A N 1
ATOM 714 C CA . ASN A 1 97 ? -4.498 28.904 -0.781 1.00 88.06 97 ASN A CA 1
ATOM 715 C C . ASN A 1 97 ? -4.478 27.599 -1.582 1.00 88.06 97 ASN A C 1
ATOM 717 O O . ASN A 1 97 ? -3.750 27.508 -2.565 1.00 88.06 97 ASN A O 1
ATOM 721 N N . VAL A 1 98 ? -5.318 26.623 -1.220 1.00 86.94 98 VAL A N 1
ATOM 722 C CA . VAL A 1 98 ? -5.456 25.359 -1.965 1.00 86.94 98 VAL A CA 1
ATOM 723 C C . VAL A 1 98 ? -5.981 25.603 -3.381 1.00 86.94 98 VAL A C 1
ATOM 725 O O . VAL A 1 98 ? -5.470 25.018 -4.327 1.00 86.94 98 VAL A O 1
ATOM 728 N N . ARG A 1 99 ? -6.960 26.497 -3.565 1.00 86.50 99 ARG A N 1
ATOM 729 C CA . ARG A 1 99 ? -7.477 26.846 -4.903 1.00 86.50 99 ARG A CA 1
ATOM 730 C C . ARG A 1 99 ? -6.437 27.544 -5.779 1.00 86.50 99 ARG A C 1
ATOM 732 O O . ARG A 1 99 ? -6.423 27.333 -6.987 1.00 86.50 99 ARG A O 1
ATOM 739 N N . LYS A 1 100 ? -5.592 28.388 -5.181 1.00 84.81 100 LYS A N 1
ATOM 740 C CA . LYS A 1 100 ? -4.489 29.087 -5.862 1.00 84.81 100 LYS A CA 1
ATOM 741 C C . LYS A 1 100 ? -3.274 28.181 -6.085 1.00 84.81 100 LYS A C 1
ATOM 743 O O . LYS A 1 100 ? -2.400 28.537 -6.874 1.00 84.81 100 LYS A O 1
ATOM 748 N N . TYR A 1 101 ? -3.214 27.026 -5.421 1.00 75.50 101 TYR A N 1
ATOM 749 C CA . TYR A 1 101 ? -2.162 26.033 -5.597 1.00 75.50 101 TYR A CA 1
ATOM 750 C C . TYR A 1 101 ? -2.304 25.352 -6.966 1.00 75.50 101 TYR A C 1
ATOM 752 O O . TYR A 1 101 ? -2.940 24.312 -7.119 1.00 75.50 101 TYR A O 1
ATOM 760 N N . GLY A 1 102 ? -1.725 25.968 -7.995 1.00 63.44 102 GLY A N 1
ATOM 761 C CA . GLY A 1 102 ? -1.495 25.317 -9.280 1.00 63.44 102 GLY A CA 1
ATOM 762 C C . GLY A 1 102 ? -0.377 24.284 -9.151 1.00 63.44 102 GLY A C 1
ATOM 763 O O . GLY A 1 102 ? 0.571 24.493 -8.398 1.00 63.44 102 GLY A O 1
ATOM 764 N N . CYS A 1 103 ? -0.463 23.177 -9.894 1.00 59.25 103 CYS A N 1
ATOM 765 C CA . CYS A 1 103 ? 0.620 22.200 -10.037 1.00 59.25 103 CYS A CA 1
ATOM 766 C C . CYS A 1 103 ? 1.841 22.827 -10.738 1.00 59.25 103 CYS A C 1
ATOM 768 O O . CYS A 1 103 ? 2.138 22.525 -11.887 1.00 59.25 103 CYS A O 1
ATOM 770 N N . THR A 1 104 ? 2.562 23.705 -10.050 1.00 59.03 104 THR A N 1
ATOM 771 C CA . THR A 1 104 ? 3.883 24.220 -10.434 1.00 59.03 104 THR A CA 1
ATOM 772 C C . THR A 1 104 ? 4.989 23.499 -9.667 1.00 59.03 104 THR A C 1
ATOM 774 O O . THR A 1 104 ? 6.103 23.999 -9.531 1.00 59.03 104 THR A O 1
ATOM 777 N N . GLY A 1 105 ? 4.691 22.302 -9.155 1.00 58.88 105 GLY A N 1
ATOM 778 C CA . GLY A 1 105 ? 5.699 21.419 -8.601 1.00 58.88 105 GLY A CA 1
ATOM 779 C C . GLY 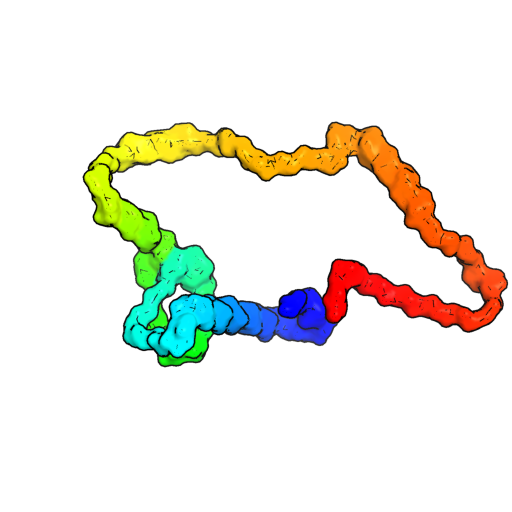A 1 105 ? 6.689 21.054 -9.698 1.00 58.88 105 GLY A C 1
ATOM 780 O O . GLY A 1 105 ? 6.366 20.282 -10.598 1.00 58.88 105 GLY A O 1
ATOM 781 N N . SER A 1 106 ? 7.900 21.602 -9.614 1.00 58.66 106 SER A N 1
ATOM 782 C CA . SER A 1 106 ? 9.075 21.037 -10.268 1.00 58.66 106 SER A CA 1
ATOM 783 C C . SER A 1 106 ? 9.292 19.649 -9.669 1.00 58.66 106 SER A C 1
ATOM 785 O O . SER A 1 106 ? 10.056 19.489 -8.717 1.00 58.66 106 SER A O 1
ATOM 787 N N . PHE A 1 107 ? 8.574 18.643 -10.169 1.00 62.16 107 PHE A N 1
ATOM 788 C CA . PHE A 1 107 ? 8.889 17.260 -9.854 1.00 62.16 107 PHE A CA 1
ATOM 789 C C . PHE A 1 107 ? 10.365 17.050 -10.184 1.00 62.16 107 PHE A C 1
ATOM 791 O O . PHE A 1 107 ? 10.831 17.473 -11.245 1.00 62.16 107 PHE A O 1
ATOM 798 N N . LEU A 1 108 ? 11.103 16.428 -9.264 1.00 63.59 108 LEU A N 1
ATOM 799 C CA . LEU A 1 108 ? 12.443 15.927 -9.544 1.00 63.59 108 LEU A CA 1
ATOM 800 C C . LEU A 1 108 ? 12.303 14.905 -10.674 1.00 63.59 108 LEU A C 1
ATOM 802 O O . LEU A 1 108 ? 11.971 13.745 -10.447 1.00 63.59 108 LEU A O 1
ATOM 806 N N . SER A 1 109 ? 12.464 15.375 -11.904 1.00 70.25 109 SER A N 1
ATOM 807 C CA . SER A 1 109 ? 12.477 14.542 -13.091 1.00 70.25 109 SER A CA 1
ATOM 808 C C . SER A 1 109 ? 13.925 14.320 -13.475 1.00 70.25 109 SER A C 1
ATOM 810 O O . SER A 1 109 ? 14.751 15.234 -13.443 1.00 70.25 109 SER A O 1
ATOM 812 N N . ILE A 1 110 ? 14.245 13.077 -13.803 1.00 82.00 110 ILE A N 1
ATOM 813 C CA . ILE A 1 110 ? 15.489 12.807 -14.505 1.00 82.00 110 ILE A CA 1
ATOM 814 C C . ILE A 1 110 ? 15.342 13.323 -15.943 1.00 82.00 110 ILE A C 1
ATOM 816 O O . ILE A 1 110 ? 14.247 13.219 -16.510 1.00 82.00 110 ILE A O 1
ATOM 820 N N . PRO A 1 111 ? 16.407 13.884 -16.542 1.00 87.12 111 PRO A N 1
ATOM 821 C CA . PRO A 1 111 ? 16.386 14.262 -17.946 1.00 87.12 111 PRO A CA 1
ATOM 822 C C . PRO A 1 111 ? 15.951 13.084 -18.831 1.00 87.12 111 PRO A C 1
ATOM 824 O O . PRO A 1 111 ? 16.221 11.926 -18.489 1.00 87.12 111 PRO A O 1
ATOM 827 N N . PRO A 1 112 ? 15.290 13.348 -19.971 1.00 88.44 112 PRO A N 1
ATOM 828 C CA . PRO A 1 112 ? 14.960 12.292 -20.916 1.00 88.44 112 PRO A CA 1
ATOM 829 C C . PRO A 1 112 ? 16.239 11.575 -21.367 1.00 88.44 112 PRO A C 1
ATOM 831 O O . PRO A 1 112 ? 17.271 12.208 -21.580 1.00 88.44 112 PRO A O 1
ATOM 834 N N . LEU A 1 113 ? 16.159 10.250 -21.535 1.00 92.88 113 LEU A N 1
ATOM 835 C CA . LEU A 1 113 ? 17.302 9.417 -21.937 1.00 92.88 113 LEU A CA 1
ATOM 836 C C . LEU A 1 113 ? 17.911 9.858 -23.280 1.00 92.88 113 LEU A C 1
ATOM 838 O O . LEU A 1 113 ? 19.106 9.682 -23.496 1.00 92.88 113 LEU A O 1
ATOM 842 N N . PHE A 1 114 ? 17.085 10.436 -24.157 1.00 96.69 114 PHE A N 1
ATOM 843 C CA . PHE A 1 114 ? 17.496 11.064 -25.407 1.00 96.69 114 PHE A CA 1
ATOM 844 C C . PHE A 1 114 ? 16.753 12.388 -25.561 1.00 96.69 114 PHE A C 1
ATOM 846 O O . PHE A 1 114 ? 15.531 12.445 -25.409 1.00 96.69 114 PHE A O 1
ATOM 853 N N . THR A 1 115 ? 17.484 13.442 -25.893 1.00 95.00 115 THR A N 1
ATOM 854 C CA . THR A 1 115 ? 16.941 14.780 -26.154 1.00 95.00 115 THR A CA 1
ATOM 855 C C . THR A 1 115 ? 16.618 14.991 -27.632 1.00 95.00 115 THR A C 1
ATOM 857 O O . THR A 1 115 ? 15.915 15.934 -27.993 1.00 95.00 115 THR A O 1
ATOM 860 N N . SER A 1 116 ? 17.095 14.095 -28.503 1.00 96.88 116 SER A N 1
ATOM 861 C CA . SER A 1 116 ? 16.865 14.159 -29.942 1.00 96.88 116 SER A CA 1
ATOM 862 C C . SER A 1 116 ? 16.784 12.779 -30.588 1.00 96.88 116 SER A C 1
ATOM 864 O O . SER A 1 116 ? 17.243 11.763 -30.059 1.00 96.88 116 SER A O 1
ATOM 866 N N . ARG A 1 117 ? 16.233 12.750 -31.805 1.00 97.06 117 ARG A N 1
ATOM 867 C CA . ARG A 1 117 ? 16.231 11.543 -32.632 1.00 97.06 117 ARG A CA 1
ATOM 868 C C . ARG A 1 117 ? 17.649 11.095 -33.008 1.00 97.06 117 ARG A C 1
ATOM 870 O O . ARG A 1 117 ? 17.896 9.896 -33.084 1.00 97.06 117 ARG A O 1
ATOM 877 N N . ALA A 1 118 ? 18.569 12.041 -33.190 1.00 97.69 118 ALA A N 1
ATOM 878 C 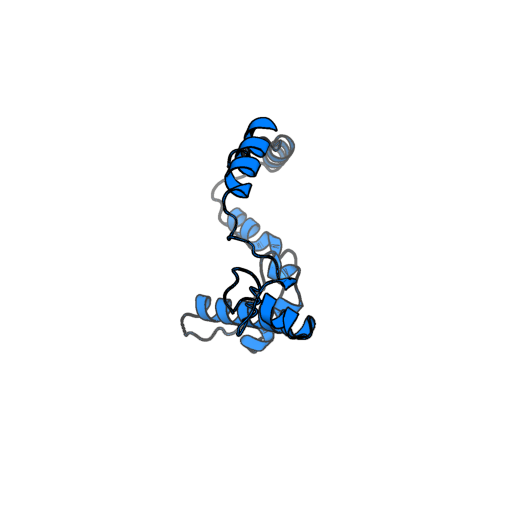CA . ALA A 1 118 ? 19.954 11.748 -33.539 1.00 97.69 118 ALA A CA 1
ATOM 879 C C . ALA A 1 118 ? 20.674 10.972 -32.422 1.00 97.69 118 ALA A C 1
ATOM 881 O O . ALA A 1 118 ? 21.300 9.953 -32.704 1.00 97.69 118 ALA A O 1
ATOM 882 N N . GLU A 1 119 ? 20.510 11.387 -31.160 1.00 97.62 119 GLU A N 1
ATOM 883 C CA . GLU A 1 119 ? 21.069 10.672 -29.998 1.00 97.62 119 GLU A CA 1
ATOM 884 C C . GLU A 1 119 ? 20.518 9.244 -29.886 1.00 97.62 119 GLU A C 1
ATOM 886 O O . GLU A 1 119 ? 21.260 8.291 -29.636 1.00 97.62 119 GLU A O 1
ATOM 891 N N . TYR A 1 120 ? 19.214 9.078 -30.123 1.00 96.75 120 TYR A N 1
ATOM 892 C CA . TYR A 1 120 ? 18.579 7.762 -30.141 1.00 96.75 120 TYR A CA 1
ATOM 893 C C . TYR A 1 120 ? 19.148 6.859 -31.247 1.00 96.75 120 TYR A C 1
ATOM 895 O O . TYR A 1 120 ? 19.463 5.689 -31.005 1.00 96.75 120 TYR A O 1
ATOM 903 N N . ASP A 1 121 ? 19.301 7.388 -32.461 1.00 97.56 121 ASP A N 1
ATOM 904 C CA . ASP A 1 121 ? 19.815 6.625 -33.598 1.00 97.56 121 ASP A CA 1
ATOM 905 C C . ASP A 1 121 ? 21.304 6.264 -33.404 1.00 97.56 121 ASP A C 1
ATOM 907 O O . ASP A 1 121 ? 21.715 5.139 -33.715 1.00 97.56 121 ASP A O 1
ATOM 911 N N . GLU A 1 122 ? 22.105 7.153 -32.804 1.00 96.88 122 GLU A N 1
ATOM 912 C CA . GLU A 1 122 ? 23.491 6.866 -32.419 1.00 96.88 122 GLU A CA 1
ATOM 913 C C . GLU A 1 122 ? 23.572 5.743 -31.378 1.00 96.88 122 GLU A C 1
ATOM 915 O O . GLU A 1 122 ? 24.329 4.779 -31.562 1.00 96.88 122 GLU A O 1
ATOM 920 N N . PHE A 1 123 ? 22.759 5.826 -30.319 1.00 96.44 123 PHE A N 1
ATOM 921 C CA . PHE A 1 123 ? 22.662 4.779 -29.306 1.00 96.44 123 PHE A CA 1
ATOM 922 C C . PHE A 1 123 ? 22.332 3.431 -29.946 1.00 96.44 123 PHE A C 1
ATOM 924 O O . PHE A 1 123 ? 23.024 2.440 -29.699 1.00 96.44 123 PHE A O 1
ATOM 931 N N . ARG A 1 124 ? 21.321 3.391 -30.821 1.00 96.38 124 ARG A N 1
ATOM 932 C CA . ARG A 1 124 ? 20.928 2.165 -31.522 1.00 96.38 124 ARG A CA 1
ATOM 933 C C . ARG A 1 124 ? 22.043 1.606 -32.386 1.00 96.38 124 ARG A C 1
ATOM 935 O O . ARG A 1 124 ? 22.253 0.394 -32.367 1.00 96.38 124 ARG A O 1
ATOM 942 N N . ARG A 1 125 ? 22.752 2.452 -33.137 1.00 95.88 125 ARG A N 1
ATOM 943 C CA . ARG A 1 125 ? 23.859 2.025 -34.002 1.00 95.88 125 ARG A CA 1
ATOM 944 C C . ARG A 1 125 ? 24.983 1.401 -33.182 1.00 95.88 125 ARG A C 1
ATOM 946 O O . ARG A 1 125 ? 25.425 0.306 -33.517 1.00 95.88 125 ARG A O 1
ATOM 953 N N . ARG A 1 126 ? 25.399 2.058 -32.096 1.00 95.81 126 ARG A N 1
ATOM 954 C CA . ARG A 1 126 ? 26.420 1.539 -31.174 1.00 95.81 126 ARG A CA 1
ATOM 955 C C . ARG A 1 126 ? 25.972 0.227 -30.533 1.00 95.81 126 ARG A C 1
ATOM 957 O O . ARG A 1 126 ? 26.706 -0.753 -30.566 1.00 95.81 126 ARG A O 1
ATOM 964 N N . HIS A 1 127 ? 24.753 0.173 -30.002 1.00 93.44 127 HIS A N 1
ATOM 965 C CA . HIS A 1 127 ? 24.242 -1.019 -29.326 1.00 93.44 127 HIS A CA 1
ATOM 966 C C . HIS A 1 127 ? 24.050 -2.203 -30.288 1.00 93.44 127 HIS A C 1
ATOM 968 O O . HIS A 1 127 ? 24.302 -3.350 -29.933 1.00 93.44 127 HIS A O 1
ATOM 974 N N . ALA A 1 128 ? 23.686 -1.939 -31.546 1.00 91.50 128 ALA A N 1
ATOM 975 C CA . ALA A 1 128 ? 23.556 -2.970 -32.570 1.00 91.50 128 ALA A CA 1
ATOM 976 C C . ALA A 1 128 ? 24.888 -3.643 -32.952 1.00 91.50 128 ALA A C 1
ATOM 978 O O . ALA A 1 128 ? 24.840 -4.698 -33.589 1.00 91.50 128 ALA A O 1
ATOM 979 N N . GLN A 1 129 ? 26.039 -3.069 -32.581 1.00 90.56 129 GLN A N 1
ATOM 980 C CA . GLN A 1 129 ? 27.355 -3.697 -32.750 1.00 90.56 129 GLN A CA 1
ATOM 981 C C . GLN A 1 129 ? 27.648 -4.739 -31.660 1.00 90.56 129 GLN A C 1
ATOM 983 O O . GLN A 1 129 ? 28.424 -5.660 -31.893 1.00 90.56 129 GLN A O 1
ATOM 988 N N . CYS A 1 130 ? 26.987 -4.659 -30.501 1.00 89.81 130 CYS A N 1
ATOM 989 C CA . CYS A 1 130 ? 27.119 -5.614 -29.399 1.00 89.81 130 CYS A CA 1
ATOM 990 C C . CYS A 1 130 ? 26.285 -6.885 -29.651 1.00 89.81 130 CYS A C 1
ATOM 992 O O . CYS A 1 130 ? 25.392 -7.221 -28.877 1.00 89.81 130 CYS A O 1
ATOM 994 N N . LYS A 1 131 ? 26.529 -7.582 -30.766 1.00 86.31 131 LYS A N 1
ATOM 995 C CA . LYS A 1 131 ? 25.845 -8.837 -31.119 1.00 86.31 131 LYS A CA 1
ATOM 996 C C . LYS A 1 131 ? 26.822 -10.004 -31.053 1.00 86.31 131 LYS A C 1
ATOM 998 O O . LYS A 1 131 ? 27.952 -9.888 -31.514 1.00 86.31 131 LYS A O 1
ATOM 1003 N N . ALA A 1 132 ? 26.362 -11.141 -30.534 1.00 84.38 132 ALA A N 1
ATOM 1004 C CA . ALA A 1 132 ? 27.127 -12.381 -30.595 1.00 84.38 132 ALA A CA 1
ATOM 1005 C C . ALA A 1 132 ? 27.354 -12.806 -32.063 1.00 84.38 132 ALA A C 1
ATOM 1007 O O . ALA A 1 132 ? 26.454 -12.605 -32.894 1.00 84.38 132 ALA A O 1
ATOM 1008 N N . PRO A 1 133 ? 28.519 -13.396 -32.395 1.00 85.50 133 PRO A N 1
ATOM 1009 C CA . PRO A 1 133 ? 28.763 -13.975 -33.711 1.00 85.50 133 PRO A CA 1
ATOM 1010 C C . PRO A 1 133 ? 27.656 -14.964 -34.086 1.00 85.50 133 PRO A C 1
ATOM 1012 O O . PRO A 1 133 ? 27.251 -15.794 -33.273 1.00 85.50 133 PRO A O 1
ATOM 1015 N N . ARG A 1 134 ? 27.156 -14.869 -35.321 1.00 85.69 134 ARG A N 1
ATOM 1016 C CA . ARG A 1 134 ? 26.161 -15.800 -35.866 1.00 85.69 134 ARG A CA 1
ATOM 1017 C C . ARG A 1 134 ? 26.814 -16.676 -36.925 1.00 85.69 134 ARG A C 1
ATOM 1019 O O . ARG A 1 134 ? 27.537 -16.162 -37.773 1.00 85.69 134 ARG A O 1
ATOM 1026 N N . GLY A 1 135 ? 26.539 -17.974 -36.871 1.00 86.69 135 GLY A N 1
ATOM 1027 C CA . GLY A 1 135 ? 26.890 -18.932 -37.917 1.00 86.69 135 GLY A CA 1
ATOM 1028 C C . GLY A 1 135 ? 25.652 -19.387 -38.687 1.00 86.69 135 GLY A C 1
ATOM 1029 O O . GLY A 1 135 ? 24.526 -19.206 -38.221 1.00 86.69 135 GLY A O 1
ATOM 1030 N N . ASP A 1 136 ? 25.865 -19.990 -39.854 1.00 90.69 136 ASP A N 1
ATOM 1031 C CA . ASP A 1 136 ? 24.805 -20.684 -40.582 1.00 90.69 136 ASP A CA 1
ATOM 1032 C C . ASP A 1 136 ? 24.560 -22.067 -39.967 1.00 90.69 136 ASP A C 1
ATOM 1034 O O . ASP A 1 136 ? 25.460 -22.911 -39.919 1.00 90.69 136 ASP A O 1
ATOM 1038 N N . ILE A 1 137 ? 23.324 -22.302 -39.527 1.00 88.69 137 ILE A N 1
ATOM 1039 C CA . ILE A 1 137 ? 22.915 -23.552 -38.889 1.00 88.69 137 ILE A CA 1
ATOM 1040 C C . ILE A 1 137 ? 23.016 -24.755 -39.837 1.00 88.69 137 ILE A C 1
ATOM 1042 O O . ILE A 1 137 ? 23.298 -25.858 -39.374 1.00 88.69 137 ILE A O 1
ATOM 1046 N N . ALA A 1 138 ? 22.850 -24.565 -41.152 1.00 92.31 138 ALA A N 1
ATOM 1047 C CA . ALA A 1 138 ? 22.899 -25.664 -42.121 1.00 92.31 138 ALA A CA 1
ATOM 1048 C C . ALA A 1 138 ? 24.316 -26.254 -42.272 1.00 92.31 138 ALA A C 1
ATOM 1050 O O . ALA A 1 138 ? 24.491 -27.460 -42.500 1.00 92.31 138 ALA A O 1
ATOM 1051 N N . SER A 1 139 ? 25.335 -25.409 -42.096 1.00 93.31 139 SER A N 1
ATOM 1052 C CA . SER A 1 139 ? 26.748 -25.794 -42.182 1.00 93.31 139 SER A CA 1
ATOM 1053 C C . SER A 1 139 ? 27.323 -26.387 -40.887 1.00 93.31 139 SER A C 1
ATOM 1055 O O . SER A 1 139 ? 28.380 -27.018 -40.922 1.00 93.31 139 SER A O 1
ATOM 1057 N N . TYR A 1 140 ? 26.638 -26.243 -39.748 1.00 91.81 140 TYR A N 1
ATOM 1058 C CA . TYR A 1 140 ? 27.147 -26.690 -38.450 1.00 91.81 140 TYR A CA 1
ATOM 1059 C C . TYR A 1 140 ? 27.201 -28.227 -38.326 1.00 91.81 140 TYR A C 1
ATOM 1061 O O . TYR A 1 140 ? 26.322 -28.949 -38.809 1.00 91.81 140 TYR A O 1
ATOM 1069 N N . ARG A 1 141 ? 28.242 -28.749 -37.662 1.00 90.88 141 ARG A N 1
ATOM 1070 C CA . ARG A 1 141 ? 28.421 -30.176 -37.343 1.00 90.88 141 ARG A CA 1
ATOM 1071 C C . ARG A 1 141 ? 28.954 -30.312 -35.917 1.00 90.88 141 ARG A C 1
ATOM 1073 O O . ARG A 1 141 ? 30.012 -29.774 -35.608 1.00 90.88 141 ARG A O 1
ATOM 1080 N N . GLY A 1 142 ? 28.230 -31.031 -35.065 1.00 91.94 142 GLY A N 1
ATOM 1081 C CA . GLY A 1 142 ? 28.575 -31.217 -33.653 1.00 91.94 142 GLY A CA 1
ATOM 1082 C C . GLY A 1 142 ? 27.346 -31.180 -32.747 1.00 91.94 142 GLY A C 1
ATOM 1083 O O . GLY A 1 142 ? 26.218 -31.044 -33.222 1.00 91.94 142 GLY A O 1
ATOM 1084 N N . GLY A 1 143 ? 27.564 -31.310 -31.438 1.00 89.56 143 GLY A N 1
ATOM 1085 C CA . GLY A 1 143 ? 26.513 -31.121 -30.439 1.00 89.56 143 GLY A CA 1
ATOM 1086 C C . GLY A 1 143 ? 26.207 -29.638 -30.245 1.00 89.56 143 GLY A C 1
ATOM 1087 O O . GLY A 1 143 ? 27.114 -28.857 -29.974 1.00 89.56 143 GLY A O 1
ATOM 1088 N N . ALA A 1 144 ? 24.938 -29.256 -30.365 1.00 89.25 144 ALA A N 1
ATOM 1089 C CA . ALA A 1 144 ? 24.471 -27.903 -30.084 1.00 89.25 144 ALA A CA 1
ATOM 1090 C C . ALA A 1 144 ? 23.706 -27.866 -28.756 1.00 89.25 144 ALA A C 1
ATOM 1092 O O . ALA A 1 144 ? 23.004 -28.814 -28.407 1.00 89.25 144 ALA A O 1
ATOM 1093 N N . PHE A 1 145 ? 23.809 -26.746 -28.046 1.00 85.00 145 PHE A N 1
ATOM 1094 C CA . PHE A 1 145 ? 23.066 -26.490 -26.816 1.00 85.00 145 PHE A CA 1
ATOM 1095 C C . PHE A 1 145 ? 22.173 -25.271 -27.027 1.00 85.00 145 PHE A C 1
ATOM 1097 O O . PHE A 1 145 ? 22.637 -24.234 -27.501 1.00 85.00 145 PHE A O 1
ATOM 1104 N N . LEU A 1 146 ? 20.894 -25.395 -26.679 1.00 84.44 146 LEU A N 1
ATOM 1105 C CA . LEU A 1 146 ? 19.953 -24.282 -26.690 1.00 84.44 146 LEU A CA 1
ATOM 1106 C C . LEU A 1 146 ? 19.875 -23.698 -25.280 1.00 84.44 146 LEU A C 1
ATOM 1108 O O . LEU A 1 146 ? 19.282 -24.297 -24.386 1.00 84.44 146 LEU A O 1
ATOM 1112 N N . GLY A 1 147 ? 20.477 -22.527 -25.090 1.00 81.75 147 GLY A N 1
ATOM 1113 C CA . GLY A 1 147 ? 20.218 -21.707 -23.914 1.00 81.75 147 GLY A CA 1
ATOM 1114 C C . GLY A 1 147 ? 18.894 -20.973 -24.094 1.00 81.75 147 GLY A C 1
ATOM 1115 O O . GLY A 1 147 ? 18.721 -20.254 -25.077 1.00 81.75 147 GLY A O 1
ATOM 1116 N N . ILE A 1 148 ? 17.966 -21.154 -23.160 1.00 79.38 148 ILE A N 1
ATOM 1117 C CA . ILE A 1 148 ? 16.758 -20.335 -23.066 1.00 79.38 148 ILE A CA 1
ATOM 1118 C C . ILE A 1 148 ? 17.004 -19.337 -21.937 1.00 79.38 148 ILE A C 1
ATOM 1120 O O . ILE A 1 148 ? 17.047 -19.722 -20.772 1.00 79.38 148 ILE A O 1
ATOM 1124 N N . ASP A 1 149 ? 17.205 -18.070 -22.294 1.00 74.06 149 ASP A N 1
ATOM 1125 C CA . ASP A 1 149 ? 17.270 -16.966 -21.339 1.00 74.06 149 ASP A CA 1
ATOM 1126 C C . ASP A 1 149 ? 15.854 -16.404 -21.149 1.00 74.06 149 ASP A C 1
ATOM 1128 O O . ASP A 1 149 ? 15.257 -15.871 -22.087 1.00 74.06 149 ASP A O 1
ATOM 1132 N N . ALA A 1 150 ? 15.296 -16.568 -19.949 1.00 70.12 150 ALA A N 1
ATOM 1133 C CA . ALA A 1 150 ? 13.978 -16.048 -19.587 1.00 70.12 150 ALA A CA 1
ATOM 1134 C C . ALA A 1 150 ? 14.009 -14.553 -19.193 1.00 70.12 150 ALA A C 1
ATOM 1136 O O . ALA A 1 150 ? 12.973 -13.998 -18.826 1.00 70.12 150 ALA A O 1
ATOM 1137 N N . GLY A 1 151 ? 15.170 -13.898 -19.306 1.00 64.81 151 GLY A N 1
ATOM 1138 C CA . GLY A 1 151 ? 15.400 -12.510 -18.928 1.00 64.81 151 GLY A CA 1
ATOM 1139 C C . GLY A 1 151 ? 16.077 -12.379 -17.564 1.00 64.81 151 GLY A C 1
ATOM 1140 O O . GLY A 1 151 ? 16.091 -13.301 -16.749 1.00 64.81 151 GLY A O 1
ATOM 1141 N N . SER A 1 152 ? 16.633 -11.192 -17.298 1.00 56.06 152 SER A N 1
ATOM 1142 C CA . SER A 1 152 ? 17.239 -10.831 -16.013 1.00 56.06 152 SER A CA 1
ATOM 1143 C C . SER A 1 152 ? 16.161 -10.600 -14.954 1.00 56.06 152 SER A C 1
ATOM 1145 O O . SER A 1 152 ? 15.851 -9.477 -14.557 1.00 56.06 152 SER A O 1
ATOM 1147 N N . THR A 1 153 ? 15.541 -11.676 -14.520 1.00 53.84 153 THR A N 1
ATOM 1148 C CA . THR A 1 153 ? 14.806 -11.726 -13.266 1.00 53.84 153 THR A CA 1
ATOM 1149 C C . THR A 1 153 ? 15.125 -13.096 -12.714 1.00 53.84 153 THR A C 1
ATOM 1151 O O . THR A 1 153 ? 14.676 -14.114 -13.228 1.00 53.84 153 THR A O 1
ATOM 1154 N N . THR A 1 154 ? 16.067 -13.101 -11.775 1.00 43.19 154 THR A N 1
ATOM 1155 C CA . THR A 1 154 ? 16.591 -14.287 -11.108 1.00 43.19 154 THR A CA 1
ATOM 1156 C C . THR A 1 154 ? 15.440 -15.201 -10.691 1.00 43.19 154 THR A C 1
ATOM 1158 O O . THR A 1 154 ? 14.510 -14.745 -10.025 1.00 43.19 154 THR A O 1
ATOM 1161 N N . VAL A 1 155 ? 15.507 -16.462 -11.124 1.00 43.25 155 VAL A N 1
ATOM 1162 C CA . VAL A 1 155 ? 14.617 -17.557 -10.701 1.00 43.25 155 VAL A CA 1
ATOM 1163 C C . VAL A 1 155 ? 14.726 -17.811 -9.203 1.00 43.25 155 VAL A C 1
ATOM 1165 O O . VAL A 1 155 ? 15.859 -17.713 -8.677 1.00 43.25 155 VAL A O 1
#

Secondary structure (DSSP, 8-state):
--SHHHHHTT--HHHHHHHHHHHHHHHHHHHHHTTPPP-S--B--SHHHHH-HHHHHHHHHHHTS--B--TTTTTHHHHHHHHT-SS---HHHHHHHHHH--S-----PPPPS-SSHHHHHHHHHHHTT-------TTT--S---------SS--